Protein AF-A0A441YZ40-F1 (afdb_monomer_lite)

Secondary structure (DSSP, 8-state):
-PPPPPGGGSTT-EEPPTT---SSSEES------S-HHHHHHHHHHHHHHHHHHHHHTT---THHHHHHTS-SS--HHHHHHHHHHHHHHHHHHTT--

pLDDT: mean 87.57, std 12.82, range [37.56, 98.38]

Foldseek 3Di:
DDDQDDLVPQPQKDADDPPDDDDDRIQLGNDDDPPPLVVLLVQLLVSLVVVVVNCVSVVRPPCVVRNVVNADPPHGSNVVSNVVNVVVVVVVVVVPDD

Radius of gyration: 14.17 Å; chains: 1; bounding box: 36×38×41 Å

Structure (mmCIF, N/CA/C/O backbone):
data_AF-A0A441YZ40-F1
#
_entry.id   AF-A0A441YZ40-F1
#
loop_
_atom_site.group_PDB
_atom_site.id
_atom_site.type_symbol
_atom_site.label_atom_id
_atom_site.label_alt_id
_atom_site.label_comp_id
_atom_site.label_asym_id
_atom_site.label_entity_id
_atom_site.label_seq_id
_atom_site.pdbx_PDB_ins_code
_atom_site.Cartn_x
_atom_site.Cartn_y
_atom_site.Cartn_z
_atom_site.occupancy
_atom_site.B_iso_or_equiv
_atom_site.auth_seq_id
_atom_site.auth_comp_id
_atom_site.auth_asym_id
_atom_site.auth_atom_id
_atom_site.pdbx_PDB_model_num
ATOM 1 N N . MET A 1 1 ? 7.034 1.946 -28.731 1.00 37.56 1 MET A N 1
ATOM 2 C CA . MET A 1 1 ? 7.216 2.610 -27.424 1.00 37.56 1 MET A CA 1
ATOM 3 C C . MET A 1 1 ? 5.934 2.413 -26.635 1.00 37.56 1 MET A C 1
ATOM 5 O O . MET A 1 1 ? 4.946 3.072 -26.923 1.00 37.56 1 MET A O 1
ATOM 9 N N . THR A 1 2 ? 5.878 1.422 -25.751 1.00 48.28 2 THR A N 1
ATOM 10 C CA . THR A 1 2 ? 4.706 1.195 -24.896 1.00 48.28 2 THR A CA 1
ATOM 11 C C . THR A 1 2 ? 4.747 2.231 -23.777 1.00 48.28 2 THR A C 1
ATOM 13 O O . THR A 1 2 ? 5.722 2.279 -23.033 1.00 48.28 2 THR A O 1
ATOM 16 N N . ASN A 1 3 ? 3.738 3.102 -23.704 1.00 58.88 3 ASN A N 1
ATOM 17 C CA . ASN A 1 3 ? 3.599 4.056 -22.603 1.00 58.88 3 ASN A CA 1
ATOM 18 C C . ASN A 1 3 ? 3.615 3.294 -21.272 1.00 58.88 3 ASN A C 1
ATOM 20 O O . ASN A 1 3 ? 2.863 2.327 -21.126 1.00 58.88 3 ASN A O 1
ATOM 24 N N . ALA A 1 4 ? 4.441 3.736 -20.320 1.00 60.28 4 ALA A N 1
ATOM 25 C CA . ALA A 1 4 ? 4.408 3.215 -18.959 1.00 60.28 4 ALA A CA 1
ATOM 26 C C . ALA A 1 4 ? 2.974 3.329 -18.403 1.00 60.28 4 ALA A C 1
ATOM 28 O O . ALA A 1 4 ? 2.264 4.301 -18.714 1.00 60.28 4 ALA A O 1
ATOM 29 N N . PRO A 1 5 ? 2.487 2.329 -17.646 1.00 70.88 5 PRO A N 1
ATOM 30 C CA . PRO A 1 5 ? 1.180 2.431 -17.025 1.00 70.88 5 PRO A CA 1
ATOM 31 C C . PRO A 1 5 ? 1.142 3.673 -16.137 1.00 70.88 5 PRO A C 1
ATOM 33 O O . PRO A 1 5 ? 2.097 4.010 -15.454 1.00 70.88 5 PRO A O 1
ATOM 36 N N . LYS A 1 6 ? 0.017 4.382 -16.173 1.00 81.69 6 LYS A N 1
ATOM 37 C CA . LYS A 1 6 ? -0.200 5.543 -15.315 1.00 81.69 6 LYS A CA 1
ATOM 38 C C . LYS A 1 6 ? -0.444 5.071 -13.889 1.00 81.69 6 LYS A C 1
ATOM 40 O O . LYS A 1 6 ? -1.339 4.255 -13.673 1.00 81.69 6 LYS A O 1
ATOM 45 N N . ILE A 1 7 ? 0.306 5.612 -12.937 1.00 83.88 7 ILE A N 1
ATOM 46 C CA . ILE A 1 7 ? 0.172 5.328 -11.504 1.00 83.88 7 ILE A CA 1
ATOM 47 C C . ILE A 1 7 ? -1.257 5.591 -10.993 1.00 83.88 7 ILE A C 1
ATOM 49 O O . ILE A 1 7 ? -1.742 4.889 -10.112 1.00 83.88 7 ILE A O 1
ATOM 53 N N . GLU A 1 8 ? -1.988 6.528 -11.608 1.00 82.94 8 GLU A N 1
ATOM 54 C CA . GLU A 1 8 ? -3.401 6.811 -11.316 1.00 82.94 8 GLU A CA 1
ATOM 55 C C . GLU A 1 8 ? -4.343 5.631 -11.610 1.00 82.94 8 GLU A C 1
ATOM 57 O O . GLU A 1 8 ? -5.512 5.676 -11.239 1.00 82.94 8 GLU A O 1
ATOM 62 N N . LYS A 1 9 ? -3.872 4.580 -12.295 1.00 84.56 9 LYS A N 1
ATOM 63 C CA . LYS A 1 9 ? -4.657 3.364 -12.550 1.00 84.56 9 LYS A CA 1
ATOM 64 C C . LYS A 1 9 ? -4.672 2.395 -11.366 1.00 84.56 9 LYS A C 1
ATOM 66 O O . LYS A 1 9 ? -5.462 1.453 -11.389 1.00 84.56 9 LYS A O 1
ATOM 71 N N . LEU A 1 10 ? -3.817 2.588 -10.360 1.00 89.50 10 LEU A N 1
ATOM 72 C CA . LEU A 1 10 ? -3.862 1.793 -9.136 1.00 89.50 10 LEU A CA 1
ATOM 73 C C . LEU A 1 10 ? -5.046 2.270 -8.274 1.00 89.50 10 LEU A C 1
ATOM 75 O O . LEU A 1 10 ? -5.090 3.444 -7.909 1.00 89.50 10 LEU A O 1
ATOM 79 N N . PRO A 1 11 ? -6.010 1.395 -7.927 1.00 89.50 11 PRO A N 1
ATOM 80 C CA . PRO A 1 11 ? -7.281 1.813 -7.321 1.00 89.50 11 PRO A CA 1
ATOM 81 C C . PRO A 1 11 ? -7.139 2.325 -5.882 1.00 89.50 11 PRO A C 1
ATOM 83 O O . PRO A 1 11 ? -8.041 2.976 -5.366 1.00 89.50 11 PRO A O 1
ATOM 86 N N . PHE A 1 12 ? -6.009 2.035 -5.243 1.00 93.00 12 PHE A N 1
ATOM 87 C CA . PHE A 1 12 ? -5.641 2.509 -3.912 1.00 93.00 12 PHE A CA 1
ATOM 88 C C . PHE A 1 12 ? -4.788 3.788 -3.961 1.00 93.00 12 PHE A C 1
ATOM 90 O O . PHE A 1 12 ? -4.279 4.219 -2.932 1.00 93.00 12 PHE A O 1
ATOM 97 N N . ILE A 1 13 ? -4.624 4.422 -5.127 1.00 93.38 13 ILE A N 1
ATOM 98 C CA . ILE A 1 13 ? -3.958 5.722 -5.258 1.00 93.38 13 ILE A CA 1
ATOM 99 C C . ILE A 1 13 ? -4.998 6.807 -5.511 1.00 93.38 13 ILE A C 1
ATOM 101 O O . ILE A 1 13 ? -5.926 6.651 -6.301 1.00 93.38 13 ILE A O 1
ATOM 105 N N . GLY A 1 14 ? -4.830 7.946 -4.848 1.00 92.69 14 GLY A N 1
ATOM 106 C CA . GLY A 1 14 ? -5.686 9.106 -5.036 1.00 92.69 14 GLY A CA 1
ATOM 107 C C . GLY A 1 14 ? -4.992 10.414 -4.686 1.00 92.69 14 GLY A C 1
ATOM 108 O O . GLY A 1 14 ? -3.791 10.472 -4.430 1.00 92.69 14 GLY A O 1
ATOM 109 N N . THR A 1 15 ? -5.769 11.488 -4.677 1.00 93.00 15 THR A N 1
ATOM 110 C CA . THR A 1 15 ? -5.338 12.795 -4.170 1.00 93.00 15 THR A CA 1
ATOM 111 C C . THR A 1 15 ? -5.608 12.867 -2.672 1.00 93.00 15 THR A C 1
ATOM 113 O O . THR A 1 15 ? -6.682 12.444 -2.232 1.00 93.00 15 THR A O 1
ATOM 116 N N . ARG A 1 16 ? -4.661 13.418 -1.907 1.00 92.31 16 ARG A N 1
ATOM 117 C CA . ARG A 1 16 ? -4.877 13.732 -0.493 1.00 92.31 16 ARG A CA 1
ATOM 118 C C . ARG A 1 16 ? -5.968 14.779 -0.345 1.00 92.31 16 ARG A C 1
ATOM 120 O O . ARG A 1 16 ? -6.037 15.747 -1.108 1.00 92.31 16 ARG A O 1
ATOM 127 N N . LYS A 1 17 ? -6.808 14.608 0.666 1.00 90.50 17 LYS A N 1
ATOM 128 C CA . LYS A 1 17 ? -7.759 15.635 1.094 1.00 90.50 17 LYS A CA 1
ATOM 129 C C . LYS A 1 17 ? -7.053 16.672 1.963 1.00 90.50 17 LYS A C 1
ATOM 131 O O . LYS A 1 17 ? -6.026 16.410 2.585 1.00 90.50 17 LYS A O 1
ATOM 136 N N . LYS A 1 18 ? -7.637 17.869 2.042 1.00 87.75 18 LYS A N 1
ATOM 137 C CA . LYS A 1 18 ? -7.154 18.921 2.943 1.00 87.75 18 LYS A CA 1
ATOM 138 C C . LYS A 1 18 ? -7.168 18.406 4.389 1.00 87.75 18 LYS A C 1
ATOM 140 O O . LYS A 1 18 ? -8.222 18.016 4.879 1.00 87.75 18 LYS A O 1
ATOM 145 N N . GLY A 1 19 ? -6.011 18.446 5.050 1.00 85.19 19 GLY A N 1
ATOM 146 C CA . GLY A 1 19 ? -5.837 17.996 6.435 1.00 85.19 19 GLY A CA 1
ATOM 147 C C . GLY A 1 19 ? -5.401 16.537 6.593 1.00 85.19 19 GLY A C 1
ATOM 148 O O . GLY A 1 19 ? -5.120 16.130 7.715 1.00 85.19 19 GLY A O 1
ATOM 149 N N . GLU A 1 20 ? -5.304 15.761 5.509 1.00 86.88 20 GLU A N 1
ATOM 150 C CA . GLU A 1 20 ? -4.650 14.450 5.568 1.00 86.88 20 GLU A CA 1
ATOM 151 C C . GLU A 1 20 ? -3.127 14.631 5.723 1.00 86.88 20 GLU A C 1
ATOM 153 O O . GLU A 1 20 ? -2.553 15.521 5.087 1.00 86.88 20 GLU A O 1
ATOM 158 N N . PRO A 1 21 ? -2.462 13.818 6.567 1.00 83.81 21 PRO A N 1
ATOM 159 C CA . PRO A 1 21 ? -1.014 13.894 6.758 1.00 83.81 21 PRO A CA 1
ATOM 160 C C . PRO A 1 21 ? -0.275 13.540 5.462 1.00 83.81 21 PRO A C 1
ATOM 162 O O . PRO A 1 21 ? -0.799 12.761 4.674 1.00 83.81 21 PRO A O 1
ATOM 165 N N . GLY A 1 22 ? 0.938 14.068 5.260 1.00 84.19 22 GLY A N 1
ATOM 166 C CA . GLY A 1 22 ? 1.849 13.703 4.165 1.00 84.19 22 GLY A CA 1
ATOM 167 C C . GLY A 1 22 ? 2.442 14.897 3.407 1.00 84.19 22 GLY A C 1
ATOM 168 O O . GLY A 1 22 ? 1.854 15.974 3.364 1.00 84.19 22 GLY A O 1
ATOM 169 N N . ASP A 1 23 ? 3.603 14.685 2.783 1.00 81.56 23 ASP A N 1
ATOM 170 C CA . ASP A 1 23 ? 4.424 15.770 2.210 1.00 81.56 23 ASP A CA 1
ATOM 171 C C . ASP A 1 23 ? 4.132 16.070 0.733 1.00 81.56 23 ASP A C 1
ATOM 173 O O . ASP A 1 23 ? 4.655 17.026 0.160 1.00 81.56 23 ASP A O 1
ATOM 177 N N . VAL A 1 24 ? 3.300 15.250 0.087 1.00 87.75 24 VAL A N 1
ATOM 178 C CA . VAL A 1 24 ? 2.961 15.394 -1.334 1.00 87.75 24 VAL A CA 1
ATOM 179 C C . VAL A 1 24 ? 1.451 15.322 -1.561 1.00 87.75 24 VAL A C 1
ATOM 181 O O . VAL A 1 24 ? 0.761 14.612 -0.828 1.00 87.75 24 VAL A O 1
ATOM 184 N N . PRO A 1 25 ? 0.913 15.971 -2.617 1.00 89.94 25 PRO A N 1
ATOM 185 C CA . PRO A 1 25 ? -0.530 15.979 -2.896 1.00 89.94 25 PRO A CA 1
ATOM 186 C C . PRO A 1 25 ? -1.151 14.601 -3.159 1.00 89.94 25 PRO A C 1
ATOM 188 O O . PRO A 1 25 ? -2.373 14.465 -3.186 1.00 89.94 25 PRO A O 1
ATOM 191 N N . ARG A 1 26 ? -0.332 13.578 -3.410 1.00 92.50 26 ARG A N 1
ATOM 192 C CA . ARG A 1 26 ? -0.775 12.218 -3.717 1.00 92.50 26 ARG A CA 1
ATOM 193 C C . ARG A 1 26 ? -0.849 11.372 -2.446 1.00 92.50 26 ARG A C 1
ATOM 195 O O . ARG A 1 26 ? 0.087 11.376 -1.649 1.00 92.50 26 ARG A O 1
ATOM 202 N N . HIS A 1 27 ? -1.950 10.640 -2.305 1.00 93.31 27 HIS A N 1
ATOM 203 C CA . HIS A 1 27 ? -2.151 9.588 -1.315 1.00 93.31 27 HIS A CA 1
ATOM 204 C C . HIS A 1 27 ? -1.932 8.242 -2.008 1.00 93.31 27 HIS A C 1
ATOM 206 O O . HIS A 1 27 ? -2.669 7.888 -2.930 1.00 93.31 27 HIS A O 1
ATOM 212 N N . PHE A 1 28 ? -0.918 7.498 -1.591 1.00 94.19 28 PHE A N 1
ATOM 213 C CA . PHE A 1 28 ? -0.498 6.248 -2.218 1.00 94.19 28 PHE A CA 1
ATOM 214 C C . PHE A 1 28 ? -1.203 5.016 -1.643 1.00 94.19 28 PHE A C 1
ATOM 216 O O . PHE A 1 28 ? -1.094 3.940 -2.225 1.00 94.19 28 PHE A O 1
ATOM 223 N N . TRP A 1 29 ? -1.933 5.169 -0.532 1.00 95.56 29 TRP A N 1
ATOM 224 C CA . TRP A 1 29 ? -2.630 4.062 0.130 1.00 95.56 29 TRP A CA 1
ATOM 225 C C . TRP A 1 29 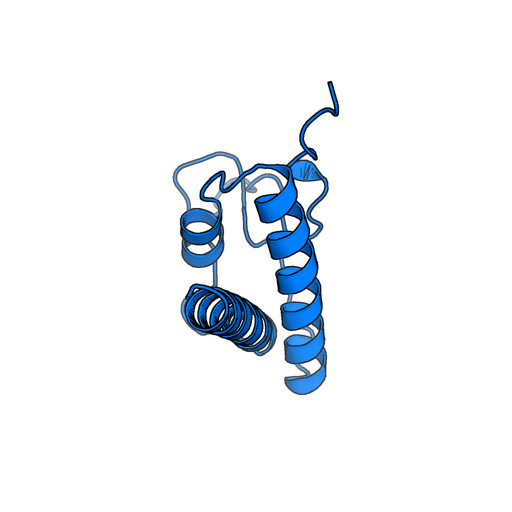? -4.063 4.375 0.600 1.00 95.56 29 TRP A C 1
ATOM 227 O O . TRP A 1 29 ? -4.402 4.350 1.778 1.00 95.56 29 TRP A O 1
ATOM 237 N N . ARG A 1 30 ? -4.940 4.728 -0.336 1.00 94.12 30 ARG A N 1
ATOM 238 C CA . ARG A 1 30 ? -6.340 5.069 -0.072 1.00 94.12 30 ARG A CA 1
ATOM 239 C C . ARG A 1 30 ? -7.223 3.821 -0.087 1.00 94.12 30 ARG A C 1
ATOM 241 O O . ARG A 1 30 ? -7.975 3.587 -1.032 1.00 94.12 30 ARG A O 1
ATOM 248 N N . VAL A 1 31 ? -7.127 3.030 0.971 1.00 93.75 31 VAL A N 1
ATOM 249 C CA . VAL A 1 31 ? -7.972 1.851 1.201 1.00 93.75 31 VAL A CA 1
ATOM 250 C C . VAL A 1 31 ? -8.840 2.053 2.437 1.00 93.75 31 VAL A C 1
ATOM 252 O O . VAL A 1 31 ? -8.519 2.860 3.306 1.00 93.75 31 VAL A O 1
ATOM 255 N N . GLN A 1 32 ? -9.958 1.334 2.506 1.00 93.56 32 GLN A N 1
ATOM 256 C CA . GLN A 1 32 ? -10.830 1.331 3.674 1.00 93.56 32 GLN A CA 1
ATOM 257 C C . GLN A 1 32 ? -11.093 -0.122 4.087 1.00 93.56 32 GLN A C 1
ATOM 259 O O . GLN A 1 32 ? -11.593 -0.882 3.253 1.00 93.56 32 GLN A O 1
ATOM 264 N N . PRO A 1 33 ? -10.743 -0.525 5.323 1.00 94.19 33 PRO A N 1
ATOM 265 C CA . PRO A 1 33 ? -11.013 -1.871 5.815 1.00 94.19 33 PRO A CA 1
ATOM 266 C C . PRO A 1 33 ? -12.518 -2.107 5.932 1.00 94.19 33 PRO A C 1
ATOM 268 O O . PRO A 1 33 ? -13.274 -1.212 6.322 1.00 94.19 33 PRO A O 1
ATOM 271 N N . SER A 1 34 ? -12.948 -3.322 5.604 1.00 95.19 34 SER A N 1
ATOM 272 C CA . SER A 1 34 ? -14.331 -3.767 5.788 1.00 95.19 34 SER A CA 1
ATOM 273 C C . SER A 1 34 ? -14.618 -4.198 7.228 1.00 95.19 34 SER A C 1
ATOM 275 O O . SER A 1 34 ? -15.777 -4.233 7.636 1.00 95.19 34 SER A O 1
ATOM 277 N N . GLY A 1 35 ? -13.570 -4.523 7.994 1.00 93.25 35 GLY A N 1
ATOM 278 C CA . GLY A 1 35 ? -13.672 -5.077 9.344 1.00 93.25 35 GLY A CA 1
ATOM 279 C C . GLY A 1 35 ? -13.677 -6.609 9.381 1.00 93.25 35 GLY A C 1
ATOM 280 O O . GLY A 1 35 ? -13.468 -7.184 10.447 1.00 93.25 35 GLY A O 1
ATOM 281 N N . ASP A 1 36 ? -13.841 -7.283 8.237 1.00 97.50 36 ASP A N 1
ATOM 282 C CA . ASP A 1 36 ? -13.561 -8.715 8.106 1.00 97.50 36 ASP A CA 1
ATOM 283 C C . ASP A 1 36 ? -12.087 -8.903 7.742 1.00 97.50 36 ASP A C 1
ATOM 285 O O . ASP A 1 36 ? -11.662 -8.654 6.612 1.00 97.50 36 ASP A O 1
ATOM 289 N N . TYR A 1 37 ? -11.306 -9.388 8.705 1.00 96.44 37 TYR A N 1
ATOM 290 C CA . TYR A 1 37 ? -9.866 -9.569 8.554 1.00 96.44 37 TYR A CA 1
ATOM 291 C C . TYR A 1 37 ? -9.475 -10.422 7.337 1.00 96.44 37 TYR A C 1
ATOM 293 O O . TYR A 1 37 ? -8.503 -10.106 6.647 1.00 96.44 37 TYR A O 1
ATOM 301 N N . ASN A 1 38 ? -10.218 -11.494 7.046 1.00 97.19 38 ASN A N 1
ATOM 302 C CA . ASN A 1 38 ? -9.892 -12.389 5.938 1.00 97.19 38 ASN A CA 1
ATOM 303 C C . ASN A 1 38 ? -10.236 -11.742 4.593 1.00 97.19 38 ASN A C 1
ATOM 305 O O . ASN A 1 38 ? -9.445 -11.827 3.648 1.00 97.19 38 ASN A O 1
ATOM 309 N N . ALA A 1 39 ? -11.383 -11.066 4.502 1.00 97.94 39 ALA A N 1
ATOM 310 C CA . ALA A 1 39 ? -11.761 -10.311 3.309 1.00 97.94 39 ALA A CA 1
ATOM 311 C C . ALA A 1 39 ? -10.795 -9.142 3.046 1.00 97.94 39 ALA A C 1
ATOM 313 O O . ALA A 1 39 ? -10.379 -8.909 1.905 1.00 97.94 39 ALA A O 1
ATOM 314 N N . ASP A 1 40 ? -10.371 -8.459 4.105 1.00 97.94 40 ASP A N 1
ATOM 315 C CA . ASP A 1 40 ? -9.392 -7.380 4.055 1.00 97.94 40 ASP A CA 1
ATOM 316 C C . ASP A 1 40 ? -8.024 -7.908 3.598 1.00 97.94 40 ASP A C 1
ATOM 318 O O . ASP A 1 40 ? -7.437 -7.358 2.665 1.00 97.94 40 ASP A O 1
ATOM 322 N N . CYS A 1 41 ? -7.569 -9.052 4.124 1.00 98.31 41 CYS A N 1
ATOM 323 C CA . CYS A 1 41 ? -6.375 -9.744 3.626 1.00 98.31 41 CYS A CA 1
ATOM 324 C C . CYS A 1 41 ? -6.451 -10.017 2.121 1.00 98.31 41 CYS A C 1
ATOM 326 O O . CYS A 1 41 ? -5.496 -9.751 1.388 1.00 98.31 41 CYS A O 1
ATOM 328 N N . LEU A 1 42 ? -7.580 -10.531 1.629 1.00 97.94 42 LEU A N 1
ATOM 329 C CA . LEU A 1 42 ? -7.767 -10.779 0.198 1.00 97.94 42 LEU A CA 1
ATOM 330 C C . LEU A 1 42 ? -7.732 -9.481 -0.621 1.00 97.94 42 LEU A C 1
ATOM 332 O O . LEU A 1 42 ? -7.153 -9.467 -1.710 1.00 97.94 42 LEU A O 1
ATOM 336 N N . THR A 1 43 ? -8.303 -8.395 -0.100 1.00 97.81 43 THR A N 1
ATOM 337 C CA . THR A 1 43 ? -8.244 -7.061 -0.717 1.00 97.81 43 THR A CA 1
ATOM 338 C C . THR A 1 43 ? -6.802 -6.569 -0.828 1.00 97.81 43 THR A C 1
ATOM 340 O O . THR A 1 43 ? -6.364 -6.189 -1.916 1.00 97.81 43 THR A O 1
ATOM 343 N N . GLY A 1 44 ? -6.027 -6.685 0.251 1.00 97.88 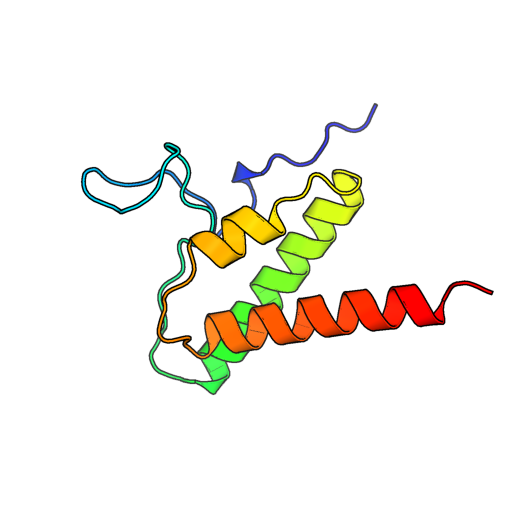44 GLY A N 1
ATOM 344 C CA . GLY A 1 44 ? -4.604 -6.352 0.280 1.00 97.88 44 GLY A CA 1
ATOM 345 C C . GLY A 1 44 ? -3.776 -7.133 -0.735 1.00 97.88 44 GLY A C 1
ATOM 346 O O . GLY A 1 44 ? -2.986 -6.562 -1.488 1.00 97.88 44 GLY A O 1
ATOM 347 N N . ARG A 1 45 ? -4.006 -8.448 -0.827 1.00 98.25 45 ARG A N 1
ATOM 348 C CA . ARG A 1 45 ? -3.323 -9.314 -1.803 1.00 98.25 45 ARG A CA 1
ATOM 349 C C . ARG A 1 45 ? -3.608 -8.890 -3.244 1.00 98.25 45 ARG A C 1
ATOM 351 O O . ARG A 1 45 ? -2.690 -8.848 -4.060 1.00 98.25 45 ARG A O 1
ATOM 358 N N . LYS A 1 46 ? -4.861 -8.547 -3.563 1.00 96.94 46 LYS A N 1
ATOM 359 C CA . LYS A 1 46 ? -5.238 -8.041 -4.896 1.00 96.94 46 LYS A CA 1
ATOM 360 C C . LYS A 1 46 ? -4.538 -6.718 -5.212 1.00 96.94 46 LYS A C 1
ATOM 362 O O . LYS A 1 46 ? -4.003 -6.573 -6.309 1.00 96.94 46 LYS A O 1
ATOM 367 N N . ALA A 1 47 ? -4.487 -5.797 -4.249 1.00 96.31 47 ALA A N 1
ATOM 368 C CA . ALA A 1 47 ? -3.766 -4.534 -4.392 1.00 96.31 47 ALA A CA 1
ATOM 369 C C . ALA A 1 47 ? -2.262 -4.756 -4.643 1.00 96.31 47 ALA A C 1
ATOM 371 O O . ALA A 1 47 ? -1.688 -4.128 -5.532 1.00 96.31 47 ALA A O 1
ATOM 372 N N . ALA A 1 48 ? -1.633 -5.706 -3.942 1.00 96.12 48 ALA A N 1
ATOM 373 C CA . ALA A 1 48 ? -0.221 -6.037 -4.146 1.00 96.12 48 ALA A CA 1
ATOM 374 C C . ALA A 1 48 ? 0.063 -6.583 -5.548 1.00 96.12 48 ALA A C 1
ATOM 376 O O . ALA A 1 48 ? 1.055 -6.201 -6.159 1.00 96.12 48 ALA A O 1
ATOM 377 N N . LEU A 1 49 ? -0.814 -7.428 -6.095 1.00 94.56 49 LEU A N 1
ATOM 378 C CA . LEU A 1 49 ? -0.665 -7.922 -7.467 1.00 94.56 49 LEU A CA 1
ATOM 379 C C . LEU A 1 49 ? -0.751 -6.789 -8.499 1.00 94.56 49 LEU A C 1
ATOM 381 O O . LEU A 1 49 ? 0.028 -6.767 -9.449 1.00 94.56 49 LEU A O 1
ATOM 385 N N . GLN A 1 50 ? -1.653 -5.824 -8.297 1.00 94.00 50 GLN A N 1
ATOM 386 C CA . GLN A 1 50 ? -1.756 -4.641 -9.159 1.00 94.00 50 GLN A CA 1
ATOM 387 C C . GLN A 1 50 ? -0.503 -3.762 -9.064 1.00 94.00 50 GLN A C 1
ATOM 389 O O . GLN A 1 50 ? 0.017 -3.329 -10.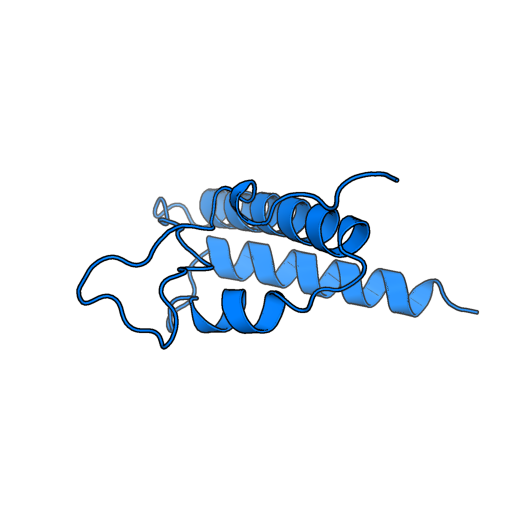090 1.00 94.00 50 GLN A O 1
ATOM 394 N N . TYR A 1 51 ? 0.003 -3.542 -7.848 1.00 93.75 51 TYR A N 1
ATOM 395 C CA . TYR A 1 51 ? 1.260 -2.835 -7.606 1.00 93.75 51 TYR A CA 1
ATOM 396 C C . TYR A 1 51 ? 2.450 -3.522 -8.296 1.00 93.75 51 TYR A C 1
ATOM 398 O O . TYR A 1 51 ? 3.205 -2.867 -9.006 1.00 93.75 51 TYR A O 1
ATOM 406 N N . LEU A 1 52 ? 2.600 -4.840 -8.149 1.00 91.94 52 LEU A N 1
ATOM 407 C CA . LEU A 1 52 ? 3.707 -5.586 -8.755 1.00 91.94 52 LEU A CA 1
ATOM 408 C C . LEU A 1 52 ? 3.654 -5.555 -10.287 1.00 91.94 52 LEU A C 1
ATOM 410 O O . LEU A 1 52 ? 4.687 -5.375 -10.926 1.00 91.94 52 LEU A O 1
ATOM 414 N N . ALA A 1 53 ? 2.458 -5.678 -10.872 1.00 90.00 53 ALA A N 1
ATOM 415 C CA . ALA A 1 53 ? 2.269 -5.546 -12.316 1.00 90.00 53 ALA A CA 1
ATOM 416 C C . ALA A 1 53 ? 2.618 -4.133 -12.813 1.00 90.00 53 ALA A C 1
ATOM 418 O O . ALA A 1 53 ? 3.206 -3.978 -13.884 1.00 90.00 53 ALA A O 1
ATOM 419 N N . TYR A 1 54 ? 2.283 -3.102 -12.029 1.00 90.50 54 TYR A N 1
ATOM 420 C CA . TYR A 1 54 ? 2.702 -1.731 -12.308 1.00 90.50 54 TYR A CA 1
ATOM 421 C C . TYR A 1 54 ? 4.232 -1.598 -12.264 1.00 90.50 54 TYR A C 1
ATOM 423 O O . TYR A 1 54 ? 4.819 -1.137 -13.236 1.00 90.50 54 TYR A O 1
ATOM 431 N N . GLU A 1 55 ? 4.886 -2.036 -11.184 1.00 88.12 55 GLU A N 1
ATOM 432 C CA . GLU A 1 55 ? 6.342 -1.904 -11.006 1.00 88.12 55 GLU A CA 1
ATOM 433 C C . GLU A 1 55 ? 7.138 -2.662 -12.071 1.00 88.12 55 GLU A C 1
ATOM 435 O O . GLU A 1 55 ? 8.185 -2.193 -12.518 1.00 88.12 55 GLU A O 1
ATOM 440 N N . GLU A 1 56 ? 6.651 -3.827 -12.5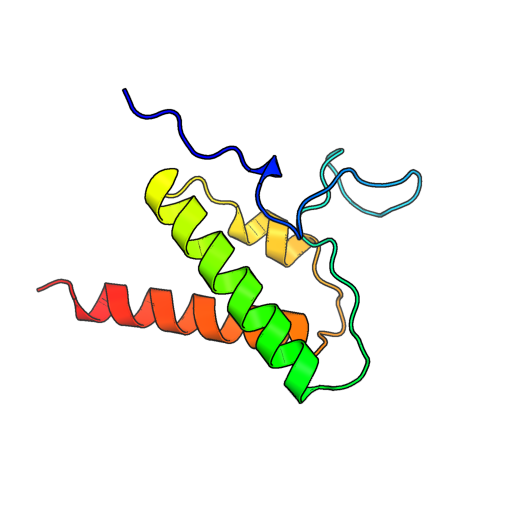03 1.00 86.38 56 GLU A N 1
ATOM 441 C CA . GLU A 1 56 ? 7.264 -4.581 -13.595 1.00 86.38 56 GLU A CA 1
ATOM 442 C C . GLU A 1 56 ? 7.226 -3.801 -14.915 1.00 86.38 56 GLU A C 1
ATOM 444 O O . GLU A 1 56 ? 8.228 -3.743 -15.632 1.00 86.38 56 GLU A O 1
ATOM 449 N N . ALA A 1 57 ? 6.101 -3.152 -15.211 1.00 85.94 57 ALA A N 1
ATOM 450 C CA . ALA A 1 57 ? 5.935 -2.349 -16.415 1.00 85.94 57 ALA A CA 1
ATOM 451 C C . ALA A 1 57 ? 6.661 -0.990 -16.346 1.00 85.94 57 ALA A C 1
ATOM 453 O O . ALA A 1 57 ? 7.152 -0.514 -17.371 1.00 85.94 57 ALA A O 1
ATOM 454 N N . ASP A 1 58 ? 6.765 -0.391 -15.158 1.00 80.94 58 ASP A N 1
ATOM 455 C CA . ASP A 1 58 ? 7.465 0.877 -14.895 1.00 80.94 58 ASP A CA 1
ATOM 456 C C . ASP A 1 58 ? 8.979 0.694 -14.654 1.00 80.94 58 ASP A C 1
ATOM 458 O O . ASP A 1 58 ? 9.715 1.656 -14.456 1.00 80.94 58 ASP A O 1
ATOM 462 N N . LYS A 1 59 ? 9.473 -0.553 -14.701 1.00 74.88 59 LYS A N 1
ATOM 463 C CA . LYS A 1 59 ? 10.881 -0.934 -14.480 1.00 74.88 59 LYS A CA 1
ATOM 464 C C . LYS A 1 59 ? 11.448 -0.505 -13.118 1.00 74.88 59 LYS A C 1
ATOM 466 O O . LYS A 1 59 ? 12.639 -0.210 -13.019 1.00 74.88 59 LYS A O 1
ATOM 471 N N . GLY A 1 60 ? 10.639 -0.565 -12.061 1.00 64.50 60 GLY A N 1
ATOM 472 C CA . GLY A 1 60 ? 11.111 -0.352 -10.689 1.00 64.50 60 GLY A CA 1
ATOM 473 C C . GLY A 1 60 ? 11.097 1.108 -10.231 1.00 64.50 60 GLY A C 1
ATOM 474 O O . GLY A 1 60 ? 12.066 1.556 -9.619 1.00 64.50 60 GLY A O 1
ATOM 475 N N . GLY A 1 61 ? 10.022 1.843 -10.532 1.00 70.19 61 GLY A N 1
ATOM 476 C CA . GLY A 1 61 ? 9.845 3.264 -10.201 1.00 70.19 61 GLY A CA 1
ATOM 477 C C . GLY A 1 61 ? 9.876 3.606 -8.703 1.00 70.19 61 GLY A C 1
ATOM 478 O O . GLY A 1 61 ? 9.947 4.783 -8.355 1.00 70.19 61 GLY A O 1
ATOM 479 N N . GLY A 1 62 ? 9.876 2.610 -7.807 1.00 80.69 62 GLY A N 1
ATOM 480 C CA . GLY A 1 62 ? 10.195 2.810 -6.391 1.00 80.69 62 GLY A CA 1
ATOM 481 C C . GLY A 1 62 ? 9.022 3.310 -5.549 1.00 80.69 62 GLY A C 1
ATOM 482 O O . GLY A 1 62 ? 9.219 4.038 -4.576 1.00 80.69 62 GLY A O 1
ATOM 483 N N . LEU A 1 63 ? 7.790 2.911 -5.881 1.00 88.62 63 LEU A N 1
ATOM 484 C CA . LEU A 1 63 ? 6.590 3.403 -5.194 1.00 88.62 63 LEU A CA 1
ATOM 485 C C . LEU A 1 63 ? 6.343 2.792 -3.816 1.00 88.62 63 LEU A C 1
ATOM 487 O O . LEU A 1 63 ? 5.552 3.335 -3.042 1.00 88.62 63 LEU A O 1
ATOM 491 N N . LEU A 1 64 ? 7.018 1.688 -3.484 1.00 92.62 64 LEU A N 1
ATOM 492 C CA . LEU A 1 64 ? 6.771 0.959 -2.240 1.00 92.62 64 LEU A CA 1
ATOM 493 C C . LEU A 1 64 ? 6.928 1.835 -0.997 1.00 92.62 64 LEU A C 1
ATOM 495 O O . LEU A 1 64 ? 6.104 1.754 -0.092 1.00 92.62 64 LEU A O 1
ATOM 499 N N . ALA A 1 65 ? 7.967 2.672 -0.953 1.00 91.75 65 ALA A N 1
ATOM 500 C CA . ALA A 1 65 ? 8.242 3.517 0.206 1.00 91.75 65 ALA A CA 1
ATOM 501 C C . ALA A 1 65 ? 7.108 4.521 0.456 1.00 91.75 65 ALA A C 1
ATOM 503 O O . ALA A 1 65 ? 6.709 4.730 1.599 1.00 91.75 65 ALA A O 1
ATOM 504 N N . HIS A 1 66 ? 6.542 5.086 -0.613 1.00 92.38 66 HIS A N 1
ATOM 505 C CA . HIS A 1 66 ? 5.399 5.988 -0.520 1.00 92.38 66 HIS A CA 1
ATOM 506 C C . HIS A 1 66 ? 4.119 5.257 -0.108 1.00 92.38 66 HIS A C 1
ATOM 508 O O . HIS A 1 66 ? 3.382 5.756 0.736 1.00 92.38 66 HIS A O 1
ATOM 514 N N . ILE A 1 67 ? 3.881 4.060 -0.655 1.00 94.88 67 ILE A N 1
ATOM 515 C CA . ILE A 1 67 ? 2.739 3.220 -0.277 1.00 94.88 67 ILE A CA 1
ATOM 516 C C . ILE A 1 67 ? 2.797 2.880 1.217 1.00 94.88 67 ILE A C 1
ATOM 518 O O . ILE A 1 67 ? 1.834 3.126 1.934 1.00 94.88 67 ILE A O 1
ATOM 522 N N . VAL A 1 68 ? 3.931 2.361 1.696 1.00 95.00 68 VAL A N 1
ATOM 523 C CA . VAL A 1 68 ? 4.119 1.983 3.107 1.00 95.00 68 VAL A CA 1
ATOM 524 C C . VAL A 1 68 ? 4.067 3.204 4.025 1.00 95.00 68 VAL A C 1
ATOM 526 O O . VAL A 1 68 ? 3.519 3.115 5.120 1.00 95.00 68 VAL A O 1
ATOM 529 N N . GLY A 1 69 ? 4.591 4.350 3.585 1.00 93.88 69 GLY A N 1
ATOM 530 C CA . GLY A 1 69 ? 4.515 5.602 4.339 1.00 93.88 69 GLY A CA 1
ATOM 531 C C . GLY A 1 69 ? 3.083 6.098 4.572 1.00 93.88 69 GLY A C 1
ATOM 532 O O . GLY A 1 69 ? 2.828 6.719 5.600 1.00 93.88 69 GLY A O 1
ATOM 533 N N . ASP A 1 70 ? 2.162 5.785 3.656 1.00 95.19 70 ASP A N 1
ATOM 534 C CA . ASP A 1 70 ? 0.741 6.145 3.745 1.00 95.19 70 ASP A CA 1
ATOM 535 C C . ASP A 1 70 ? -0.139 5.074 4.408 1.00 95.19 70 ASP A C 1
ATOM 537 O O . ASP A 1 70 ? -1.343 5.285 4.570 1.00 95.19 70 ASP A O 1
ATOM 541 N N . MET A 1 71 ? 0.425 3.929 4.800 1.00 95.88 71 MET A N 1
ATOM 542 C CA . MET A 1 71 ? -0.310 2.921 5.564 1.00 95.88 71 MET A CA 1
ATOM 543 C C . MET A 1 71 ? -0.632 3.425 6.982 1.00 95.88 71 MET A C 1
ATOM 545 O O . MET A 1 71 ? 0.140 4.196 7.565 1.00 95.88 71 MET A O 1
ATOM 549 N N . PRO A 1 72 ? -1.747 2.974 7.587 1.00 93.06 72 PRO A N 1
ATOM 550 C CA . PRO A 1 72 ? -2.007 3.233 8.999 1.00 93.06 72 PRO A CA 1
ATOM 551 C C . PRO A 1 72 ? -0.891 2.653 9.882 1.00 93.06 72 PRO A C 1
ATOM 553 O O . PRO A 1 72 ? -0.226 1.684 9.523 1.00 93.06 72 PRO A O 1
ATOM 556 N N . ARG A 1 73 ? -0.683 3.238 11.070 1.00 91.06 73 ARG A N 1
ATOM 557 C CA . ARG A 1 73 ? 0.307 2.727 12.039 1.00 91.06 73 ARG A CA 1
ATOM 558 C C . ARG A 1 73 ? -0.105 1.373 12.607 1.00 91.06 73 ARG A C 1
ATOM 560 O O . ARG A 1 73 ? 0.723 0.475 12.716 1.00 91.06 73 ARG A O 1
ATOM 567 N N . GLU A 1 74 ? -1.382 1.245 12.946 1.00 94.25 74 GLU A N 1
ATOM 568 C CA . GLU A 1 74 ? -2.001 -0.026 13.301 1.00 94.25 74 GLU A CA 1
ATOM 569 C C . GLU A 1 74 ? -2.510 -0.678 12.018 1.00 94.25 74 GLU A C 1
ATOM 571 O O . GLU A 1 74 ? -3.476 -0.221 11.408 1.00 94.25 74 GLU A O 1
ATOM 576 N N . LEU A 1 75 ? -1.796 -1.710 11.572 1.00 96.06 75 LEU A N 1
ATOM 577 C CA . LEU A 1 75 ? -2.106 -2.394 10.323 1.00 96.06 75 LEU A CA 1
ATOM 578 C C . LEU A 1 75 ? -3.422 -3.166 10.436 1.00 96.06 75 LEU A C 1
ATOM 580 O O . LEU A 1 75 ? -3.691 -3.826 11.440 1.00 96.06 75 LEU A O 1
ATOM 584 N N . THR A 1 76 ?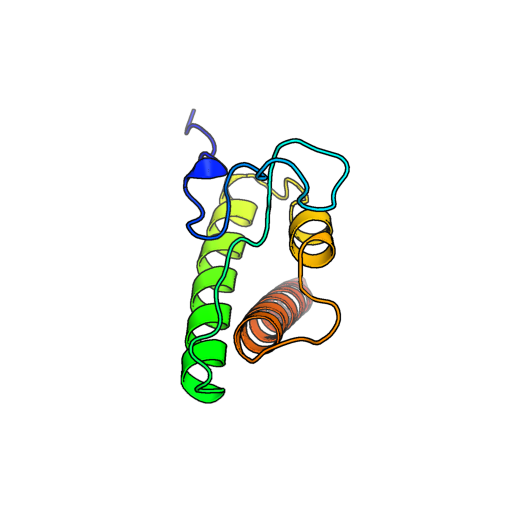 -4.202 -3.143 9.360 1.00 96.62 76 THR A N 1
ATOM 585 C CA . THR A 1 76 ? -5.404 -3.962 9.201 1.00 96.62 76 THR A CA 1
ATOM 586 C C . THR A 1 76 ? -5.089 -5.215 8.380 1.00 96.62 76 THR A C 1
ATOM 588 O O . THR A 1 76 ? -3.950 -5.446 7.957 1.00 96.62 76 THR A O 1
ATOM 591 N N . GLY A 1 77 ? -6.111 -6.034 8.103 1.00 97.75 77 GLY A N 1
ATOM 592 C CA . GLY A 1 77 ? -5.971 -7.161 7.181 1.00 97.75 77 GLY A CA 1
ATOM 593 C C . GLY A 1 77 ? -5.476 -6.734 5.793 1.00 97.75 77 GLY A C 1
ATOM 594 O O . GLY A 1 77 ? -4.700 -7.467 5.180 1.00 97.75 77 GLY A O 1
ATOM 595 N N . ILE A 1 78 ? -5.842 -5.537 5.312 1.00 98.38 78 ILE A N 1
ATOM 596 C CA . ILE A 1 78 ? -5.449 -5.065 3.976 1.00 98.38 78 ILE A CA 1
ATOM 597 C C . ILE A 1 78 ? -3.932 -4.885 3.895 1.00 98.38 78 ILE A C 1
ATOM 599 O O . ILE A 1 78 ? -3.293 -5.429 2.992 1.00 98.38 78 ILE A O 1
ATOM 603 N N . GLU A 1 79 ? -3.327 -4.174 4.843 1.00 98.38 79 GLU A N 1
ATOM 604 C CA . GLU A 1 79 ? -1.882 -3.939 4.835 1.00 98.38 79 GLU A CA 1
ATOM 605 C C . GLU A 1 79 ? -1.105 -5.243 5.040 1.00 98.38 79 GLU A C 1
ATOM 607 O O . GLU A 1 79 ? -0.132 -5.496 4.326 1.00 98.38 79 GLU A O 1
ATOM 612 N N . VAL A 1 80 ? -1.567 -6.115 5.947 1.00 97.94 80 VAL A N 1
ATOM 613 C CA . VAL A 1 80 ? -0.948 -7.433 6.166 1.00 97.94 80 VAL A CA 1
ATOM 614 C C . VAL A 1 80 ? -0.969 -8.261 4.878 1.00 97.94 80 VAL A C 1
ATOM 616 O O . VAL A 1 80 ? 0.067 -8.779 4.453 1.00 97.94 80 VAL A O 1
ATOM 619 N N . GLY A 1 81 ? -2.126 -8.353 4.218 1.00 98.00 81 GLY A N 1
ATOM 620 C CA . GLY A 1 81 ? -2.277 -9.088 2.964 1.00 98.00 81 GLY A CA 1
ATOM 621 C C . GLY A 1 81 ? -1.425 -8.516 1.828 1.00 98.00 81 GLY A C 1
ATOM 622 O O . GLY A 1 81 ? -0.861 -9.281 1.042 1.00 98.00 81 GLY A O 1
ATOM 623 N N . PHE A 1 82 ? -1.296 -7.189 1.755 1.00 98.12 82 PHE A N 1
ATOM 624 C CA . PHE A 1 82 ? -0.456 -6.519 0.764 1.00 98.12 82 PHE A CA 1
ATOM 625 C C . PHE A 1 82 ? 1.029 -6.842 0.970 1.00 98.12 82 PHE A C 1
ATOM 627 O O . PHE A 1 82 ? 1.689 -7.363 0.064 1.00 98.12 82 PHE A O 1
ATOM 634 N N . LEU A 1 83 ? 1.547 -6.588 2.176 1.00 97.38 83 LEU A N 1
ATOM 635 C CA . LEU A 1 83 ? 2.960 -6.786 2.513 1.00 97.38 83 LEU A CA 1
ATOM 636 C C . LEU A 1 83 ? 3.380 -8.254 2.374 1.00 97.38 83 LEU A C 1
ATOM 638 O O . LEU A 1 83 ? 4.487 -8.535 1.913 1.00 97.38 83 LEU A O 1
ATOM 642 N N . GLN A 1 84 ? 2.481 -9.193 2.690 1.00 97.06 84 GLN A N 1
ATOM 643 C CA . GLN A 1 84 ? 2.717 -10.624 2.507 1.00 97.06 84 GLN A CA 1
ATOM 644 C C . GLN A 1 84 ? 3.056 -10.974 1.046 1.00 97.06 84 GLN A C 1
ATOM 646 O O . GLN A 1 84 ? 4.020 -11.697 0.788 1.00 97.06 84 GLN A O 1
ATOM 651 N N . ILE A 1 85 ? 2.292 -10.461 0.076 1.00 97.19 85 ILE A N 1
ATOM 652 C CA . ILE A 1 85 ? 2.508 -10.759 -1.351 1.00 97.19 85 ILE A CA 1
ATOM 653 C C . ILE A 1 85 ? 3.750 -10.058 -1.889 1.00 97.19 85 ILE A C 1
ATOM 655 O O . ILE A 1 85 ? 4.510 -10.674 -2.637 1.00 97.19 85 ILE A O 1
ATOM 659 N N . VAL A 1 86 ? 3.997 -8.809 -1.482 1.00 94.50 86 VAL A N 1
ATOM 660 C CA . VAL A 1 86 ? 5.229 -8.098 -1.856 1.00 94.50 86 VAL A CA 1
ATOM 661 C C . VAL A 1 86 ? 6.461 -8.867 -1.365 1.00 94.50 86 VAL A C 1
ATOM 663 O O . VAL A 1 86 ? 7.385 -9.101 -2.142 1.00 94.50 86 VAL A O 1
ATOM 666 N N . CYS A 1 87 ? 6.446 -9.348 -0.118 1.00 94.06 87 CYS A N 1
ATOM 667 C CA . CYS A 1 87 ? 7.520 -10.173 0.439 1.00 94.06 87 CYS A CA 1
ATOM 668 C C . CYS A 1 87 ? 7.743 -11.464 -0.373 1.00 94.06 87 CYS A C 1
ATOM 670 O O . CYS A 1 87 ? 8.871 -11.763 -0.777 1.00 94.06 87 CYS A O 1
ATOM 672 N N . PHE A 1 88 ? 6.671 -12.199 -0.695 1.00 92.75 88 PHE A N 1
ATOM 673 C CA . PHE A 1 88 ? 6.775 -13.406 -1.520 1.00 92.75 88 PHE A CA 1
ATOM 674 C C . PHE A 1 88 ? 7.334 -13.135 -2.921 1.00 92.75 88 PHE A C 1
ATOM 676 O O . PHE A 1 88 ? 8.119 -13.937 -3.433 1.00 92.75 88 PHE A O 1
ATOM 683 N N . ALA A 1 89 ? 6.964 -12.015 -3.546 1.00 89.50 89 ALA A N 1
ATOM 684 C CA . ALA A 1 89 ? 7.478 -11.641 -4.859 1.00 89.50 89 ALA A CA 1
ATOM 685 C C . ALA A 1 89 ? 8.993 -11.368 -4.828 1.00 89.50 89 ALA A C 1
ATOM 687 O O . ALA A 1 89 ? 9.718 -11.828 -5.717 1.00 89.50 89 ALA A O 1
ATOM 688 N N . CYS A 1 90 ? 9.484 -10.696 -3.781 1.00 83.81 90 CYS A N 1
ATOM 689 C CA . CYS A 1 90 ? 10.916 -10.474 -3.569 1.00 83.81 90 CYS A CA 1
ATOM 690 C C . CYS A 1 90 ? 11.685 -11.797 -3.425 1.00 83.81 90 CYS A C 1
ATOM 692 O O . CYS A 1 90 ? 12.702 -11.988 -4.094 1.00 83.81 90 CYS A O 1
ATOM 694 N N . LEU A 1 91 ? 11.169 -12.733 -2.619 1.00 83.00 91 LEU A N 1
ATOM 695 C CA . LEU A 1 91 ? 11.784 -14.053 -2.419 1.00 83.00 91 LEU A CA 1
ATOM 696 C C . LEU A 1 91 ? 11.832 -14.887 -3.707 1.00 83.00 91 LEU A C 1
ATOM 698 O O . LEU A 1 91 ? 12.844 -15.508 -4.014 1.00 83.00 91 LEU A O 1
ATOM 702 N N . ARG A 1 92 ? 10.762 -14.903 -4.511 1.00 76.00 92 ARG A N 1
ATOM 703 C CA . ARG A 1 92 ? 10.777 -15.666 -5.774 1.00 76.00 92 ARG A CA 1
ATOM 704 C C . ARG A 1 92 ? 11.804 -15.127 -6.766 1.00 76.00 92 ARG A C 1
ATOM 706 O O . ARG A 1 92 ? 12.432 -15.912 -7.475 1.00 76.00 92 ARG A O 1
ATOM 713 N N . ARG A 1 93 ? 11.996 -13.807 -6.818 1.00 64.62 93 ARG A N 1
ATOM 714 C CA . ARG A 1 93 ? 13.011 -13.197 -7.686 1.00 64.62 93 ARG A CA 1
ATOM 715 C C . ARG A 1 93 ? 14.441 -13.491 -7.230 1.00 64.62 93 ARG A C 1
ATOM 717 O O . ARG A 1 93 ? 15.297 -13.630 -8.099 1.00 64.62 93 ARG A O 1
ATOM 724 N N . SER A 1 94 ? 14.708 -13.619 -5.927 1.00 66.81 94 SER A N 1
ATOM 725 C CA . SER A 1 94 ? 16.054 -13.965 -5.442 1.00 66.81 94 SER A CA 1
ATOM 726 C C . SER A 1 94 ? 16.432 -15.420 -5.729 1.00 66.81 94 SER A C 1
ATOM 728 O O . SER A 1 94 ? 17.586 -15.686 -6.036 1.00 66.81 94 SER A O 1
ATOM 730 N N . LEU A 1 95 ? 15.463 -16.342 -5.718 1.00 61.81 95 LEU A N 1
ATOM 731 C CA . LEU A 1 95 ? 15.685 -17.766 -6.014 1.00 61.81 95 LEU A CA 1
ATOM 732 C C . LEU A 1 95 ? 15.758 -18.097 -7.515 1.00 61.81 95 LEU A C 1
ATOM 734 O O . L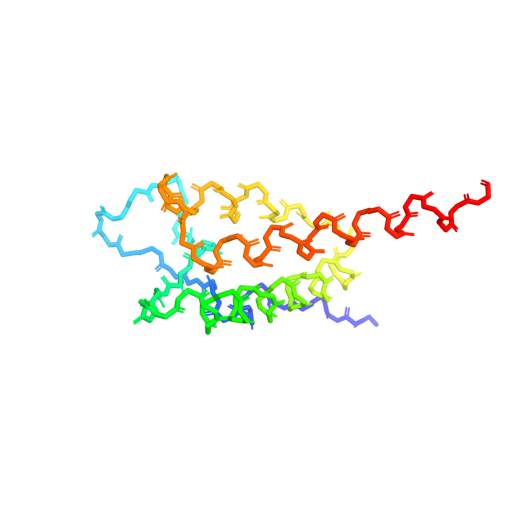EU A 1 95 ? 16.086 -19.222 -7.877 1.00 61.81 95 LEU A O 1
ATOM 738 N N . SER A 1 96 ? 15.429 -17.142 -8.390 1.00 59.31 96 SER A N 1
ATOM 739 C CA . SER A 1 96 ? 15.416 -17.334 -9.850 1.00 59.31 96 SER A CA 1
ATOM 740 C C . SER A 1 96 ? 16.675 -16.803 -10.551 1.00 59.31 96 SER A C 1
ATOM 742 O O . SER A 1 96 ? 16.727 -16.803 -11.781 1.00 59.31 96 SER A O 1
ATOM 744 N N . ARG A 1 97 ? 17.672 -16.308 -9.805 1.00 49.28 97 ARG A N 1
ATOM 745 C CA . ARG A 1 97 ? 18.978 -15.922 -10.359 1.00 49.28 97 ARG A CA 1
ATOM 746 C C . ARG A 1 97 ? 19.986 -17.056 -10.107 1.00 49.28 97 ARG A C 1
ATOM 748 O O . ARG A 1 97 ? 20.118 -17.428 -8.942 1.00 49.28 97 ARG A O 1
ATOM 755 N N . PRO A 1 98 ? 20.631 -17.618 -11.150 1.00 52.00 98 PRO A N 1
ATOM 756 C CA . PRO A 1 98 ? 21.746 -18.549 -10.980 1.00 52.00 98 PRO A CA 1
ATOM 757 C C . PRO A 1 98 ? 22.964 -17.865 -10.348 1.00 52.00 98 PRO A C 1
ATOM 759 O O . PRO A 1 98 ? 23.097 -16.626 -10.507 1.00 52.00 98 PRO A O 1
#

Sequence (98 aa):
MTNAPKIEKLPFIGTRKKGEPGDVPRHFWRVQPSGDYNADCLTGRKAALQYLAYEEADKGGGLLAHIVGDMPRELTGIEVGFLQIVCFACLRRSLSRP